Protein AF-A0AAV7SPH3-F1 (afdb_monomer_lite)

Sequence (149 aa):
NCMEFQRNFSSFNTTVKTTSPVIEFWERHVLHISDGIDNIGNIQWRMALCLLLVWMICYFCIWKGVKSTGKVVYFTATFPYLMLLILLIRGVTLPGALQGIQFYLYPDLSRLKDHQVWMDAGTQILFSYALCNGCNTALGSYNKYNNNC

InterPro domains:
  IPR000175 Sodium:neurotransmitter symporter [PF00209] (8-149)
  IPR000175 Sodium:neurotransmitter symporter [PS50267] (9-149)
  IPR000175 Sodium:neurotransmitter symporter [PTHR11616] (1-149)
  IPR037272 Sodium:neurotransmitter symporter superfamily [SSF161070] (17-149)

Radius of gyration: 23.71 Å; chains: 1; bounding box: 45×41×71 Å

Secondary structure (DSSP, 8-state):
-PPP----------------HHHHIIIIIII---S-TT---S--HHHHHHHHHHHHHHHHHHTT-HHHHHHHHHHHHHHHHHHHHHHHHHHHHSTTHHHHHHHHH---GGGGG-HHHHHHHHHHHHHHHTTTSSHHHHHHHTS-TT---

Foldseek 3Di:
DDDDPDDDDDDDPDPPPDDDPVCCCVCCPVPNDDPDPVPPDDDDVVVVVVVVVVVVVVCVCDVVHPVSVVVVCVCVVVVVVVVVVVCVVVLVPDPPSVVVVCVVPVDDPVCVPPVVVVVVVVVCVCVVVVVPVCPVVVVCVPDDPPDDD

Organism: Pleurodeles waltl (NCBI:txid8319)

Structure (mmCIF, N/CA/C/O backbone):
data_AF-A0AAV7SPH3-F1
#
_entry.id   AF-A0AAV7SPH3-F1
#
loop_
_atom_site.group_PDB
_atom_site.id
_atom_site.type_symbol
_atom_site.label_atom_id
_atom_site.label_alt_id
_atom_site.label_comp_id
_atom_site.label_asym_id
_atom_site.label_entity_id
_atom_site.label_seq_id
_atom_site.pdbx_PDB_ins_code
_atom_site.Cartn_x
_atom_site.Cartn_y
_atom_site.Cartn_z
_atom_site.occupancy
_atom_site.B_iso_or_equiv
_atom_site.auth_seq_id
_atom_site.auth_comp_id
_atom_site.auth_asym_id
_atom_site.auth_atom_id
_atom_site.pdbx_PDB_model_num
ATOM 1 N N . ASN A 1 1 ? -6.006 -20.107 -28.735 1.00 41.41 1 ASN A N 1
ATOM 2 C CA . ASN A 1 1 ? -4.667 -20.298 -29.331 1.00 41.41 1 ASN A CA 1
ATOM 3 C C 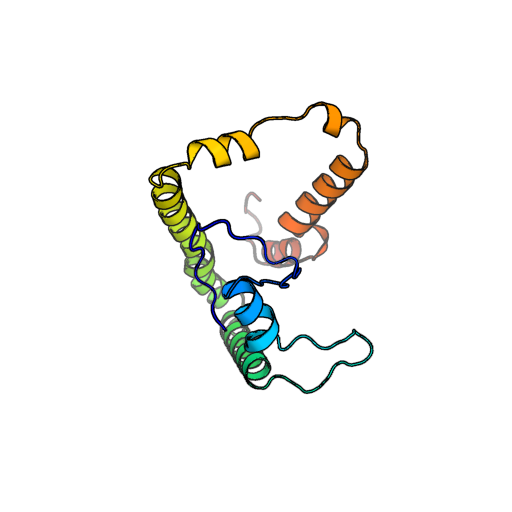. ASN A 1 1 ? -3.604 -19.953 -28.305 1.00 41.41 1 ASN A C 1
ATOM 5 O O . ASN A 1 1 ? -3.179 -18.809 -28.246 1.00 41.41 1 ASN A O 1
ATOM 9 N N . CYS A 1 2 ? -3.214 -20.922 -27.475 1.00 47.84 2 CYS A N 1
ATOM 10 C CA . CYS A 1 2 ? -2.029 -20.794 -26.628 1.00 47.84 2 CYS A CA 1
ATOM 11 C C . CYS A 1 2 ? -0.814 -21.177 -27.477 1.00 47.84 2 CYS A C 1
ATOM 13 O O . CYS A 1 2 ? -0.792 -22.273 -28.029 1.00 47.84 2 CYS A O 1
ATOM 15 N N . MET A 1 3 ? 0.156 -20.277 -27.616 1.00 57.44 3 MET A N 1
ATOM 16 C CA . MET A 1 3 ? 1.435 -20.580 -28.260 1.00 57.44 3 MET A CA 1
ATOM 17 C C . MET A 1 3 ? 2.448 -20.836 -27.144 1.00 57.44 3 MET A C 1
ATOM 19 O O . MET A 1 3 ? 2.713 -19.939 -26.344 1.00 57.44 3 MET A O 1
ATOM 23 N N . GLU A 1 4 ? 2.988 -22.051 -27.058 1.00 52.53 4 GLU A N 1
ATOM 24 C CA . GLU A 1 4 ? 4.176 -22.291 -26.237 1.00 52.53 4 GLU A CA 1
ATOM 25 C C . GLU A 1 4 ? 5.373 -21.559 -26.847 1.00 52.53 4 GLU A C 1
ATOM 27 O O . GLU A 1 4 ? 5.481 -21.418 -28.068 1.00 52.53 4 GLU A O 1
ATOM 32 N N . PHE A 1 5 ? 6.287 -21.095 -25.992 1.00 51.16 5 PHE A N 1
ATOM 33 C CA . PHE A 1 5 ? 7.546 -20.462 -26.384 1.00 51.16 5 PHE A CA 1
ATOM 34 C C . PHE A 1 5 ? 8.506 -21.520 -26.963 1.00 51.16 5 PHE A C 1
ATOM 36 O O . PHE A 1 5 ? 9.574 -21.789 -26.417 1.00 51.16 5 PHE A O 1
ATOM 43 N N . GLN A 1 6 ? 8.114 -22.184 -28.052 1.00 46.88 6 GLN A N 1
ATOM 44 C CA . GLN A 1 6 ? 8.952 -23.161 -28.725 1.00 46.88 6 GLN A CA 1
ATOM 45 C C . GLN A 1 6 ? 9.875 -22.432 -29.696 1.00 46.88 6 GLN A C 1
ATOM 47 O O . GLN A 1 6 ? 9.493 -21.953 -30.762 1.00 46.88 6 GLN A O 1
ATOM 52 N N . ARG A 1 7 ? 11.130 -22.344 -29.267 1.00 48.75 7 ARG A N 1
ATOM 53 C CA . ARG A 1 7 ? 12.284 -21.835 -29.998 1.00 48.75 7 ARG A CA 1
ATOM 54 C C . ARG A 1 7 ? 12.534 -22.698 -31.240 1.00 48.75 7 ARG A C 1
ATOM 56 O O . ARG A 1 7 ? 13.330 -23.619 -31.170 1.00 48.75 7 ARG A O 1
ATOM 63 N N . ASN A 1 8 ? 11.878 -22.401 -32.360 1.00 40.91 8 ASN A N 1
ATOM 64 C CA . ASN A 1 8 ? 12.329 -22.814 -33.690 1.00 40.91 8 ASN A CA 1
ATOM 65 C C . ASN A 1 8 ? 12.072 -21.697 -34.704 1.00 40.91 8 ASN A C 1
ATOM 67 O O . ASN A 1 8 ? 10.943 -21.375 -35.064 1.00 40.91 8 ASN A O 1
ATOM 71 N N . PHE A 1 9 ? 13.175 -21.081 -35.121 1.00 57.44 9 PHE A N 1
ATOM 72 C CA . PHE A 1 9 ? 13.241 -19.973 -36.060 1.00 57.44 9 PHE A CA 1
ATOM 73 C C . PHE A 1 9 ? 12.874 -20.482 -37.458 1.00 57.44 9 PHE A C 1
ATOM 75 O O . PHE A 1 9 ? 13.679 -21.121 -38.129 1.00 57.44 9 PHE A O 1
ATOM 82 N N . SER A 1 10 ? 11.650 -20.214 -37.900 1.00 47.16 10 SER A N 1
ATOM 83 C CA . SER A 1 10 ? 11.310 -20.236 -39.320 1.00 47.16 10 SER A CA 1
ATOM 84 C C . SER A 1 10 ? 10.424 -19.036 -39.625 1.00 47.16 10 SER A C 1
ATOM 86 O O . SER A 1 10 ? 9.455 -18.738 -38.933 1.00 47.16 10 SER A O 1
ATOM 88 N N . SER A 1 11 ? 10.879 -18.282 -40.613 1.00 49.59 11 SER A N 1
ATOM 89 C CA . SER A 1 11 ? 10.388 -16.997 -41.087 1.00 49.59 11 SER A CA 1
ATOM 90 C C . SER A 1 11 ? 8.887 -17.005 -41.374 1.00 49.59 11 SER A C 1
ATOM 92 O O . SER A 1 11 ? 8.461 -17.414 -42.453 1.00 49.59 11 SER A O 1
ATOM 94 N N . PHE A 1 12 ? 8.093 -16.491 -40.437 1.00 48.69 12 PHE A N 1
ATOM 95 C CA . PHE A 1 12 ? 6.713 -16.097 -40.691 1.00 48.69 12 PHE A CA 1
ATOM 96 C C . PHE A 1 12 ? 6.559 -14.623 -40.316 1.00 48.69 12 PHE A C 1
ATOM 98 O O . PHE A 1 12 ? 6.611 -14.247 -39.146 1.00 48.69 12 PHE A O 1
ATOM 105 N N . ASN A 1 13 ? 6.434 -13.774 -41.337 1.00 50.50 13 ASN A N 1
ATOM 106 C CA . ASN A 1 13 ? 6.293 -12.326 -41.210 1.00 50.50 13 ASN A CA 1
ATOM 107 C C . ASN A 1 13 ? 4.836 -11.997 -40.836 1.00 50.50 13 ASN A C 1
ATOM 109 O O . ASN A 1 13 ? 4.061 -11.461 -41.621 1.00 50.50 13 ASN A O 1
ATOM 113 N N . THR A 1 14 ? 4.419 -12.425 -39.647 1.00 51.72 14 THR A N 1
ATOM 114 C CA . THR A 1 14 ? 3.143 -12.054 -39.036 1.00 51.72 14 THR A CA 1
ATOM 115 C C . THR A 1 14 ? 3.457 -11.516 -37.656 1.00 51.72 14 THR A C 1
ATOM 117 O O . THR A 1 14 ? 3.949 -12.240 -36.793 1.00 51.72 14 THR A O 1
ATOM 120 N N . THR A 1 15 ? 3.180 -10.234 -37.441 1.00 53.44 15 THR A N 1
ATOM 121 C CA . THR A 1 15 ? 3.190 -9.606 -36.120 1.00 53.44 15 THR A CA 1
ATOM 122 C C . THR A 1 15 ? 2.016 -10.151 -35.310 1.00 53.44 15 THR A C 1
ATOM 124 O O . THR A 1 15 ? 0.973 -9.518 -35.154 1.00 53.44 15 THR A O 1
ATOM 127 N N . VAL A 1 16 ? 2.156 -11.383 -34.824 1.00 63.56 16 VAL A N 1
ATOM 128 C CA . VAL A 1 16 ? 1.189 -11.988 -33.911 1.00 63.56 16 VAL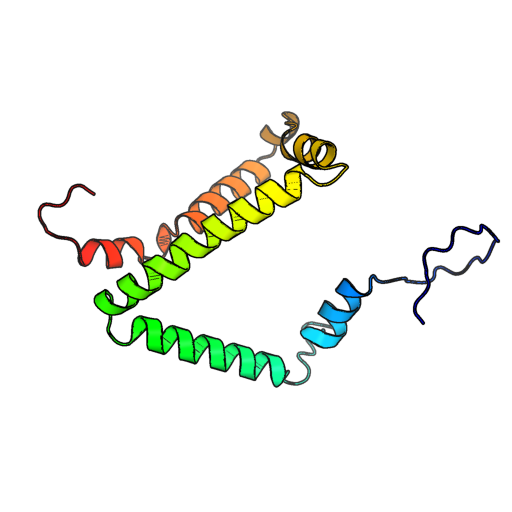 A CA 1
ATOM 129 C C . VAL A 1 16 ? 1.248 -11.190 -32.611 1.00 63.56 16 VAL A C 1
ATOM 131 O O . VAL A 1 16 ? 2.254 -11.214 -31.906 1.00 63.56 16 VAL A O 1
ATOM 134 N N . LYS A 1 17 ? 0.177 -10.454 -32.295 1.00 67.12 17 LYS A N 1
ATOM 135 C CA . LYS A 1 17 ? 0.015 -9.817 -30.983 1.00 67.12 17 LYS A CA 1
ATOM 136 C C . LYS A 1 17 ? -0.184 -10.916 -29.940 1.00 67.12 17 LYS A C 1
ATOM 138 O O . LYS A 1 17 ? -1.294 -11.403 -29.752 1.00 67.12 17 LYS A O 1
ATOM 143 N N . THR A 1 18 ? 0.900 -11.337 -29.302 1.00 77.19 18 THR A N 1
ATOM 144 C CA . THR A 1 18 ? 0.880 -12.316 -28.211 1.00 77.19 18 THR A CA 1
ATOM 145 C C . THR A 1 18 ? 0.741 -11.599 -26.872 1.00 77.19 18 THR A C 1
ATOM 147 O O . THR A 1 18 ? 1.580 -10.764 -26.536 1.00 77.19 18 THR A O 1
ATOM 150 N N . THR A 1 19 ? -0.283 -11.939 -26.093 1.00 81.44 19 THR A N 1
ATOM 151 C CA . THR A 1 19 ? -0.469 -11.473 -24.710 1.00 81.44 19 THR A CA 1
ATOM 152 C C . THR A 1 19 ? -0.173 -12.603 -23.733 1.00 81.44 19 THR A C 1
ATOM 154 O O . THR A 1 19 ? -0.409 -13.772 -24.038 1.00 81.44 19 THR A O 1
ATOM 157 N N . SER A 1 20 ? 0.364 -12.279 -22.553 1.00 89.44 20 SER A N 1
ATOM 158 C CA . SER A 1 20 ? 0.570 -13.299 -21.525 1.00 89.44 20 SER A CA 1
ATOM 159 C C . SER A 1 20 ? -0.786 -13.748 -20.959 1.00 89.44 20 SER A C 1
ATOM 161 O O . SER A 1 20 ? -1.703 -12.928 -20.852 1.00 89.44 20 SER A O 1
ATOM 163 N N . PRO A 1 21 ? -0.932 -15.024 -20.559 1.00 89.75 21 PRO A N 1
ATOM 164 C CA . PRO A 1 21 ? -2.202 -15.534 -20.045 1.00 89.75 21 PRO A CA 1
ATOM 165 C C . PRO A 1 21 ? -2.650 -14.812 -18.767 1.00 89.75 21 PRO A C 1
ATOM 167 O O . PRO A 1 21 ? -3.843 -14.708 -18.511 1.00 89.75 21 PRO A O 1
ATOM 170 N N . VAL A 1 22 ? -1.711 -14.268 -17.981 1.00 90.50 22 VAL A N 1
ATOM 171 C CA . VAL A 1 22 ? -2.020 -13.471 -16.782 1.00 90.50 22 VAL A CA 1
ATOM 172 C C . VAL A 1 22 ? -2.634 -12.124 -17.159 1.00 90.50 22 VAL A C 1
ATOM 174 O O . VAL A 1 22 ? -3.617 -11.718 -16.546 1.00 90.50 22 VAL A O 1
ATOM 177 N N . ILE A 1 23 ? -2.083 -11.454 -18.177 1.00 89.12 23 ILE A N 1
ATOM 178 C CA . ILE A 1 23 ? -2.620 -10.182 -18.674 1.00 89.12 23 ILE A CA 1
ATOM 179 C C . ILE A 1 23 ? -3.997 -10.417 -19.294 1.00 89.12 23 ILE A C 1
ATOM 181 O O . ILE A 1 23 ? -4.941 -9.708 -18.968 1.00 89.12 23 ILE A O 1
ATOM 185 N N . GLU A 1 24 ? -4.149 -11.467 -20.105 1.00 89.38 24 GLU A N 1
ATOM 186 C CA . GLU A 1 24 ? -5.439 -11.809 -20.707 1.00 89.38 24 GLU A CA 1
ATOM 187 C C . GLU A 1 24 ? -6.494 -12.141 -19.645 1.00 89.38 24 GLU A C 1
ATOM 189 O O . GLU A 1 24 ? -7.615 -11.639 -19.706 1.00 89.38 24 GLU A O 1
ATOM 194 N N . PHE A 1 25 ? -6.135 -12.935 -18.636 1.00 91.00 25 PHE A N 1
ATOM 195 C CA . PHE A 1 25 ? -7.024 -13.239 -17.520 1.00 91.00 25 PHE A CA 1
ATOM 196 C C . PHE A 1 25 ? -7.430 -11.971 -16.760 1.00 91.00 25 PHE A C 1
ATOM 198 O O . PHE A 1 25 ? -8.612 -11.758 -16.492 1.00 91.00 25 PHE A O 1
ATOM 205 N N . TRP A 1 26 ? -6.478 -11.099 -16.437 1.00 92.00 26 TRP A N 1
ATOM 206 C CA . TRP A 1 26 ? -6.764 -9.867 -15.709 1.00 92.00 26 TRP A CA 1
ATOM 207 C C . TRP A 1 26 ? -7.650 -8.906 -16.514 1.00 92.00 26 TRP A C 1
ATOM 209 O O . TRP A 1 26 ? -8.692 -8.464 -16.033 1.00 92.00 26 TRP A O 1
ATOM 219 N N . GLU A 1 27 ? -7.288 -8.617 -17.760 1.00 90.75 27 GLU A N 1
ATOM 220 C CA . GLU A 1 27 ? -7.984 -7.625 -18.584 1.00 90.75 27 GLU A CA 1
ATOM 221 C C . GLU A 1 27 ? -9.332 -8.131 -19.094 1.00 90.75 27 GLU A C 1
ATOM 223 O O . GLU A 1 27 ? -10.331 -7.409 -19.049 1.00 90.75 27 GLU A O 1
ATOM 228 N N . ARG A 1 28 ? -9.382 -9.382 -19.563 1.00 87.38 28 ARG A N 1
ATOM 229 C CA . ARG A 1 28 ? -10.565 -9.926 -20.237 1.00 87.38 28 ARG A CA 1
ATOM 230 C C . ARG A 1 28 ? -11.460 -10.757 -19.347 1.00 87.38 28 ARG A C 1
ATOM 232 O O . ARG A 1 28 ? -12.617 -10.900 -19.695 1.00 87.38 28 ARG A O 1
ATOM 239 N N . HIS A 1 29 ? -10.974 -11.334 -18.253 1.00 86.94 29 HIS A N 1
ATOM 240 C CA . HIS A 1 29 ? -11.808 -12.196 -17.408 1.00 86.94 29 HIS A CA 1
ATOM 241 C C . HIS A 1 29 ? -12.172 -11.542 -16.075 1.00 86.94 29 HIS A C 1
ATOM 243 O O . HIS A 1 29 ? -13.314 -11.633 -15.630 1.00 86.94 29 HIS A O 1
ATOM 249 N N . VAL A 1 30 ? -11.207 -10.883 -15.433 1.00 90.62 30 VAL A N 1
ATOM 250 C CA . VAL A 1 30 ? -11.402 -10.212 -14.142 1.00 90.62 30 VAL A CA 1
ATOM 251 C C . VAL A 1 30 ? -12.054 -8.848 -14.362 1.00 90.62 30 VAL A C 1
ATOM 253 O O . VAL A 1 30 ? -13.143 -8.598 -13.845 1.00 90.62 30 VAL A O 1
ATOM 256 N N . LEU A 1 31 ? -11.416 -7.976 -15.144 1.00 88.88 31 LEU A N 1
ATOM 257 C CA . LEU A 1 31 ? -11.877 -6.602 -15.336 1.00 88.88 31 LEU A CA 1
ATOM 258 C C . LEU A 1 31 ? -12.980 -6.467 -16.390 1.00 88.88 31 LEU A C 1
ATOM 260 O O . LEU A 1 31 ? -13.866 -5.638 -16.203 1.00 88.88 31 LEU A O 1
ATOM 264 N N . HIS A 1 32 ? -12.936 -7.266 -17.466 1.00 88.06 32 HIS A N 1
ATOM 265 C CA . HIS A 1 32 ? -13.729 -7.034 -18.683 1.00 88.06 32 HIS A CA 1
ATOM 266 C C . HIS A 1 32 ? -13.579 -5.581 -19.163 1.00 88.06 32 HIS A C 1
ATOM 268 O O . HIS A 1 32 ? -14.538 -4.807 -19.186 1.00 88.06 32 HIS A O 1
ATOM 274 N N . ILE A 1 33 ? -12.345 -5.200 -19.498 1.00 87.31 33 ILE A N 1
ATOM 275 C CA . ILE A 1 33 ? -12.043 -3.839 -19.943 1.00 87.31 33 ILE A CA 1
ATOM 276 C C . ILE A 1 33 ? -12.817 -3.504 -21.228 1.00 87.31 33 ILE A C 1
ATOM 278 O O . ILE A 1 33 ? -12.878 -4.316 -22.154 1.00 87.31 33 ILE A O 1
ATOM 282 N N . SER A 1 34 ? -13.448 -2.330 -21.259 1.00 88.50 34 SER A N 1
ATOM 283 C CA . SER A 1 34 ? -14.178 -1.840 -22.427 1.00 88.50 34 SER A CA 1
ATOM 284 C C . SER A 1 34 ? -13.247 -1.142 -23.420 1.00 88.50 34 SER A C 1
ATOM 286 O O . SER A 1 34 ? -12.107 -0.807 -23.099 1.00 88.50 34 SER A O 1
ATOM 288 N N . ASP A 1 35 ? -13.747 -0.893 -24.633 1.00 85.94 35 ASP A N 1
ATOM 289 C CA . ASP A 1 35 ? -12.973 -0.260 -25.710 1.00 85.94 35 ASP A CA 1
ATOM 290 C C . ASP A 1 35 ? -12.598 1.211 -25.423 1.00 85.94 35 ASP A C 1
ATOM 292 O O . ASP A 1 35 ? -11.733 1.770 -26.097 1.00 85.94 35 ASP A O 1
ATOM 296 N N . GLY A 1 36 ? -13.222 1.854 -24.427 1.00 88.00 36 GLY A N 1
ATOM 297 C CA . GLY A 1 36 ? -12.920 3.231 -24.031 1.00 88.00 36 GLY A CA 1
ATOM 298 C C . GLY A 1 36 ? -13.733 3.719 -22.829 1.00 88.00 36 GLY A C 1
ATOM 299 O O . GLY A 1 36 ? -14.745 3.120 -22.466 1.00 88.00 36 GLY A O 1
ATOM 300 N N . ILE A 1 37 ? -13.303 4.834 -22.225 1.00 86.44 37 ILE A N 1
ATOM 301 C CA . ILE A 1 37 ? -13.942 5.413 -21.026 1.00 86.44 37 ILE A CA 1
ATOM 302 C C . ILE A 1 37 ? -15.378 5.890 -21.283 1.00 86.44 37 ILE A C 1
ATOM 304 O O . ILE A 1 37 ? -16.212 5.839 -20.383 1.00 86.44 37 ILE A O 1
ATOM 308 N N . ASP A 1 38 ? -15.676 6.288 -22.523 1.00 90.31 38 ASP A N 1
ATOM 309 C CA . ASP A 1 38 ? -17.013 6.717 -22.948 1.00 90.31 38 ASP A CA 1
ATOM 310 C C . ASP A 1 38 ? -18.018 5.553 -22.958 1.00 90.31 38 ASP A C 1
ATOM 312 O O . ASP A 1 38 ? -19.225 5.755 -22.844 1.00 90.31 38 ASP A O 1
ATOM 316 N N . ASN A 1 39 ? -17.518 4.316 -23.041 1.00 86.12 39 ASN A N 1
ATOM 317 C CA . ASN A 1 39 ? -18.310 3.095 -23.055 1.00 86.12 39 ASN A CA 1
ATOM 318 C C . ASN A 1 39 ? -18.053 2.300 -21.772 1.00 86.12 39 ASN A C 1
ATOM 320 O O . ASN A 1 39 ? -17.285 1.344 -21.757 1.00 86.12 39 ASN A O 1
ATOM 324 N N . ILE A 1 40 ? -18.728 2.677 -20.686 1.00 81.88 40 ILE A N 1
ATOM 325 C CA . ILE A 1 40 ? -18.588 2.043 -19.358 1.00 81.88 40 ILE A CA 1
ATOM 326 C C . ILE A 1 40 ? -19.036 0.565 -19.364 1.00 81.88 40 ILE A C 1
ATOM 328 O O . ILE A 1 40 ? -18.620 -0.224 -18.517 1.00 81.88 40 ILE A O 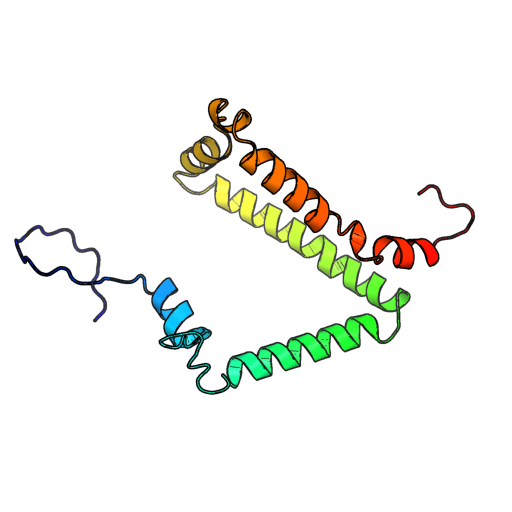1
ATOM 332 N N . GLY A 1 41 ? -19.838 0.159 -20.354 1.00 85.06 41 GLY A N 1
ATOM 333 C CA . GLY A 1 41 ? -20.297 -1.220 -20.505 1.00 85.06 41 GLY A CA 1
ATOM 334 C C . GLY A 1 41 ? -21.262 -1.652 -19.395 1.00 85.06 41 GLY A C 1
ATOM 335 O O . GLY A 1 41 ? -21.968 -0.835 -18.806 1.00 85.06 41 GLY A O 1
ATOM 336 N N . ASN A 1 42 ? -21.311 -2.961 -19.128 1.00 86.31 42 ASN A N 1
ATOM 337 C CA . ASN A 1 42 ? -22.206 -3.556 -18.131 1.00 86.31 42 ASN A CA 1
ATOM 338 C C . ASN A 1 42 ? -21.508 -3.774 -16.781 1.00 86.31 42 ASN A C 1
ATOM 340 O O . ASN A 1 42 ? -20.317 -4.079 -16.719 1.00 86.31 42 ASN A O 1
ATOM 344 N N . ILE A 1 43 ? -22.282 -3.707 -15.692 1.00 87.69 43 ILE A N 1
ATOM 345 C CA . ILE A 1 43 ? -21.784 -3.974 -14.336 1.00 87.69 43 ILE A CA 1
ATOM 346 C C . ILE A 1 43 ? -21.318 -5.430 -14.219 1.00 87.69 43 ILE A C 1
ATOM 348 O O . ILE A 1 43 ? -22.084 -6.375 -14.417 1.00 87.69 43 ILE A O 1
ATOM 352 N N . GLN A 1 44 ? -20.057 -5.608 -13.823 1.00 90.69 44 GLN A N 1
ATOM 353 C CA . GLN A 1 44 ? -19.469 -6.916 -13.557 1.00 90.69 44 GLN A CA 1
ATOM 354 C C . GLN A 1 44 ? -19.952 -7.461 -12.209 1.00 90.69 44 GLN A C 1
ATOM 356 O O . GLN A 1 44 ? -19.384 -7.161 -11.159 1.00 90.69 44 GLN A O 1
ATOM 361 N N . TRP A 1 45 ? -20.988 -8.302 -12.229 1.00 92.00 45 TRP A N 1
ATOM 362 C CA . TRP A 1 45 ? -21.635 -8.834 -11.020 1.00 92.00 45 TRP A CA 1
ATOM 363 C C . TRP A 1 45 ? -20.678 -9.518 -10.037 1.00 92.00 45 TRP A C 1
ATOM 365 O O . TRP A 1 45 ? -20.844 -9.389 -8.828 1.00 92.00 45 TRP A O 1
ATOM 375 N N . ARG A 1 46 ? -19.639 -10.200 -10.532 1.00 92.69 46 ARG A N 1
ATOM 376 C CA . ARG A 1 46 ? -18.620 -10.842 -9.682 1.00 92.69 46 ARG A CA 1
ATOM 377 C C . ARG A 1 46 ? -17.807 -9.815 -8.886 1.00 92.69 46 ARG A C 1
ATOM 379 O O . ARG A 1 46 ? -17.581 -10.013 -7.696 1.00 92.69 46 ARG A O 1
ATOM 386 N N . MET A 1 47 ? -17.427 -8.705 -9.521 1.00 93.12 47 MET A N 1
ATOM 387 C CA . MET A 1 47 ? -16.707 -7.609 -8.865 1.00 93.12 47 MET A CA 1
ATOM 388 C C . MET A 1 47 ? -17.615 -6.810 -7.942 1.00 93.12 47 MET A C 1
ATOM 390 O O . MET A 1 47 ? -17.205 -6.469 -6.838 1.00 93.12 47 MET A O 1
ATOM 394 N N . ALA A 1 48 ? -18.867 -6.584 -8.344 1.00 94.50 48 ALA A N 1
ATOM 395 C CA . ALA A 1 48 ? -19.861 -5.930 -7.500 1.00 94.50 48 ALA A CA 1
ATOM 396 C C . ALA A 1 48 ? -20.129 -6.726 -6.211 1.00 94.50 48 ALA A C 1
ATOM 398 O O . ALA A 1 48 ? -20.154 -6.147 -5.128 1.00 94.50 48 ALA A O 1
ATOM 399 N N . LEU A 1 49 ? -20.258 -8.056 -6.299 1.00 96.00 49 LEU A N 1
ATOM 400 C CA . LEU A 1 49 ? -20.403 -8.923 -5.125 1.00 96.00 49 LEU A CA 1
ATOM 401 C C . LEU A 1 49 ? -19.143 -8.937 -4.253 1.00 96.00 49 LEU A C 1
ATOM 403 O O . LEU A 1 49 ? -19.257 -8.891 -3.030 1.00 96.00 49 LEU A O 1
ATOM 407 N N . CYS A 1 50 ? -17.954 -8.962 -4.861 1.00 96.12 50 CYS A N 1
ATOM 408 C CA . CYS A 1 50 ? -16.689 -8.844 -4.134 1.00 96.12 50 CYS A CA 1
ATOM 409 C C . CYS A 1 50 ? -16.617 -7.518 -3.359 1.00 96.12 50 CYS A C 1
ATOM 411 O O . CYS A 1 50 ? -16.331 -7.507 -2.163 1.00 96.12 50 CYS A O 1
ATOM 413 N N . LEU A 1 51 ? -16.969 -6.407 -4.011 1.00 96.12 51 LEU A N 1
ATOM 414 C CA . LEU A 1 51 ? -17.018 -5.084 -3.398 1.00 96.12 51 LEU A CA 1
ATOM 415 C C . LEU A 1 51 ? -18.031 -5.029 -2.249 1.00 96.12 51 LEU A C 1
ATOM 417 O O . LEU A 1 51 ? -17.706 -4.534 -1.171 1.00 96.12 51 LEU A O 1
ATOM 421 N N . LEU A 1 52 ? -19.236 -5.569 -2.450 1.00 97.62 52 LEU A N 1
ATOM 422 C CA . LEU A 1 52 ? -20.264 -5.643 -1.412 1.00 97.62 52 LEU A CA 1
ATOM 423 C C . LEU A 1 52 ? -19.767 -6.437 -0.200 1.00 97.62 52 LEU A C 1
ATOM 425 O O . LEU A 1 52 ? -19.932 -5.995 0.935 1.00 97.62 52 LEU A O 1
ATOM 429 N N . LEU A 1 53 ? -19.108 -7.573 -0.428 1.00 97.75 53 LEU A N 1
ATOM 430 C CA . LEU A 1 53 ? -18.527 -8.385 0.637 1.00 97.75 53 LEU A CA 1
ATOM 431 C C . LEU A 1 53 ? -17.453 -7.610 1.415 1.00 97.75 53 LEU A C 1
ATOM 433 O O . LEU A 1 53 ? -17.472 -7.628 2.646 1.00 97.75 53 LEU A O 1
ATOM 437 N N . VAL A 1 54 ? -16.563 -6.886 0.730 1.00 97.12 54 VAL A N 1
ATOM 438 C CA . VAL A 1 54 ? -15.547 -6.036 1.378 1.00 97.12 54 VAL A CA 1
ATOM 439 C C . VAL A 1 54 ? -16.202 -4.958 2.243 1.00 97.12 54 VAL A C 1
ATOM 441 O O . VAL A 1 54 ? -15.815 -4.789 3.398 1.00 97.12 54 VAL A O 1
ATOM 444 N N . TRP A 1 55 ? -17.232 -4.274 1.739 1.00 96.88 55 TRP A N 1
ATOM 445 C CA . TRP A 1 55 ? -17.980 -3.275 2.510 1.00 96.88 55 TRP A CA 1
ATOM 446 C C . TRP A 1 55 ? -18.631 -3.862 3.763 1.00 96.88 55 TRP A C 1
ATOM 448 O O . TRP A 1 55 ? -18.530 -3.268 4.838 1.00 96.88 55 TRP A O 1
ATOM 458 N N . MET A 1 56 ? -19.245 -5.042 3.650 1.00 96.75 56 MET A N 1
ATOM 459 C CA . MET A 1 56 ? -19.831 -5.744 4.795 1.00 96.75 56 MET A CA 1
ATOM 460 C C . MET A 1 56 ? -18.771 -6.082 5.850 1.00 96.75 56 MET A C 1
ATOM 462 O O . MET A 1 56 ? -18.993 -5.846 7.037 1.00 96.75 56 MET A O 1
ATOM 466 N N . ILE A 1 57 ? -17.598 -6.578 5.440 1.00 94.62 57 ILE A N 1
ATOM 467 C CA . ILE A 1 57 ? -16.487 -6.863 6.361 1.00 94.62 57 ILE A CA 1
ATOM 468 C C . ILE A 1 57 ? -16.012 -5.579 7.049 1.00 94.62 57 ILE A C 1
ATOM 470 O O . ILE A 1 57 ? -15.943 -5.541 8.278 1.00 94.62 57 ILE A O 1
ATOM 474 N N . CYS A 1 58 ? -15.741 -4.515 6.288 1.00 93.75 58 CYS A N 1
ATOM 475 C CA . CYS A 1 58 ? -15.314 -3.223 6.830 1.00 93.75 58 CYS A CA 1
ATOM 476 C C . CYS A 1 58 ? -16.318 -2.670 7.848 1.00 93.75 58 CYS A C 1
ATOM 478 O O . CYS A 1 58 ? -15.918 -2.203 8.917 1.00 93.75 58 CYS A O 1
ATOM 480 N N . TYR A 1 59 ? -17.618 -2.782 7.559 1.00 93.50 59 TYR A N 1
ATOM 481 C CA . TYR A 1 59 ? -18.672 -2.412 8.496 1.00 93.50 59 TYR A CA 1
ATOM 482 C C . TYR A 1 59 ? -18.542 -3.185 9.812 1.00 93.50 59 TYR A C 1
ATOM 484 O O . TYR A 1 59 ? -18.438 -2.565 10.869 1.00 93.50 59 TYR A O 1
ATOM 492 N N . PHE A 1 60 ? -18.457 -4.519 9.780 1.00 91.06 60 PHE A N 1
ATOM 493 C CA . PHE A 1 60 ? -18.316 -5.324 11.001 1.00 91.06 60 PHE A CA 1
ATOM 494 C C . PHE A 1 60 ? -17.020 -5.036 11.777 1.00 91.06 60 PHE A C 1
ATOM 496 O O . PHE A 1 60 ? -17.031 -5.067 13.011 1.00 91.06 60 PHE A O 1
ATOM 503 N N . CYS A 1 61 ? -15.921 -4.705 11.094 1.00 91.12 61 CYS A N 1
ATOM 504 C CA . CYS A 1 61 ? -14.661 -4.314 11.734 1.00 91.12 61 CYS A CA 1
ATOM 505 C C . CYS A 1 61 ? -14.768 -2.998 12.525 1.00 91.12 61 CYS A C 1
ATOM 507 O O . CYS A 1 61 ? -14.066 -2.823 13.527 1.00 91.12 61 CYS A O 1
ATOM 509 N N . ILE A 1 62 ? -15.633 -2.077 12.090 1.00 90.50 62 ILE A N 1
ATOM 510 C CA . ILE A 1 62 ? -15.754 -0.722 12.651 1.00 90.50 62 ILE A CA 1
ATOM 511 C C . ILE A 1 62 ? -16.996 -0.566 13.540 1.00 90.50 62 ILE A C 1
ATOM 513 O O . ILE A 1 62 ? -16.995 0.275 14.433 1.00 90.50 62 ILE A O 1
ATOM 517 N N . TRP A 1 63 ? -18.037 -1.386 13.373 1.00 89.62 63 TRP A N 1
ATOM 518 C CA . TRP A 1 63 ? -19.358 -1.174 13.985 1.00 89.62 63 TRP A CA 1
ATOM 519 C C . TRP A 1 63 ? -19.326 -1.009 15.516 1.00 89.62 63 TRP A C 1
ATOM 521 O O . TRP A 1 63 ? -20.045 -0.183 16.071 1.00 89.62 63 TRP A O 1
ATOM 531 N N . LYS A 1 64 ? -18.441 -1.722 16.221 1.00 86.62 64 LYS A N 1
ATOM 532 C CA . LYS A 1 64 ? -18.269 -1.596 17.686 1.00 86.62 64 LYS A CA 1
ATOM 533 C C . LYS A 1 64 ? -17.225 -0.544 18.111 1.00 86.62 64 LYS A C 1
ATOM 535 O O . LYS A 1 64 ? -16.777 -0.541 19.260 1.00 86.62 64 LYS A O 1
ATOM 540 N N . GLY A 1 65 ? -16.831 0.337 17.195 1.00 86.12 65 GLY A N 1
ATOM 541 C CA . GLY A 1 65 ? -15.871 1.419 17.391 1.00 86.12 65 GLY A CA 1
ATOM 542 C C . GLY A 1 65 ? -14.426 0.953 17.593 1.00 86.12 65 GLY A C 1
ATOM 543 O O . GLY A 1 65 ? -14.078 -0.218 17.412 1.00 86.12 65 GLY A O 1
ATOM 544 N N . VAL A 1 66 ? -13.585 1.886 18.052 1.00 83.44 66 VAL A N 1
ATOM 545 C CA . VAL A 1 66 ? -12.120 1.730 18.151 1.00 83.44 66 VAL A CA 1
ATOM 546 C C . VAL A 1 66 ? -11.657 0.549 19.011 1.00 83.44 66 VAL A C 1
ATOM 548 O O . VAL A 1 66 ? -10.607 -0.028 18.745 1.00 83.44 66 VAL A O 1
ATOM 551 N N . LYS A 1 67 ? -12.452 0.116 20.001 1.00 82.94 67 LYS A N 1
ATOM 552 C CA . LYS A 1 67 ? -12.132 -1.060 20.834 1.00 82.94 67 LYS A CA 1
ATOM 553 C C . LYS A 1 67 ? -12.215 -2.375 20.054 1.00 82.94 67 LYS A C 1
ATOM 555 O O . LYS A 1 67 ? -11.459 -3.302 20.338 1.00 82.94 67 LYS A O 1
ATOM 560 N N . SER A 1 68 ? -13.148 -2.477 19.106 1.00 85.56 68 SER A N 1
ATOM 561 C CA . SER A 1 68 ? -13.289 -3.651 18.238 1.00 85.56 68 SER A CA 1
ATOM 562 C C . SER A 1 68 ? -12.303 -3.585 17.082 1.00 85.56 68 SER A C 1
ATOM 564 O O . SER A 1 68 ? -11.597 -4.559 16.829 1.00 85.56 68 SER A O 1
ATOM 566 N N . THR A 1 69 ? -12.181 -2.411 16.456 1.00 89.69 69 THR A N 1
ATOM 567 C CA . THR A 1 69 ? -11.204 -2.164 15.392 1.00 89.69 69 THR A CA 1
ATOM 568 C C . THR A 1 69 ? -9.789 -2.476 15.867 1.00 89.69 69 THR A C 1
ATOM 570 O O . THR A 1 69 ? -9.086 -3.212 15.188 1.00 89.69 69 THR A O 1
ATOM 573 N N . GLY A 1 70 ? -9.398 -2.047 17.073 1.00 88.00 70 GLY A N 1
ATOM 574 C CA . GLY A 1 70 ? -8.076 -2.345 17.635 1.00 88.00 70 GLY A CA 1
ATOM 575 C C . GLY A 1 70 ? -7.762 -3.844 17.719 1.00 88.00 70 GLY A C 1
ATOM 576 O O . GLY A 1 70 ? -6.649 -4.251 17.405 1.00 88.00 70 GLY A O 1
ATOM 577 N N . LYS A 1 71 ? -8.750 -4.691 18.052 1.00 88.75 71 LYS A N 1
ATOM 578 C CA . LYS A 1 71 ? -8.572 -6.156 18.079 1.00 88.75 71 LYS A CA 1
ATOM 579 C C . LYS A 1 71 ? -8.306 -6.734 16.693 1.00 88.75 71 LYS A C 1
ATOM 581 O O . LYS A 1 71 ? -7.420 -7.569 16.546 1.00 88.75 71 LYS A O 1
ATOM 586 N N . VAL A 1 72 ? -9.061 -6.285 15.692 1.00 91.94 72 VAL A N 1
ATOM 587 C CA . VAL A 1 72 ? -8.886 -6.716 14.296 1.00 91.94 72 VAL A CA 1
ATOM 588 C C . VAL A 1 72 ? -7.537 -6.240 13.754 1.00 91.94 72 VAL A C 1
ATOM 590 O O . VAL A 1 72 ? -6.830 -7.010 13.106 1.00 91.94 72 VAL A O 1
ATOM 593 N N . VAL A 1 73 ? -7.145 -5.008 14.093 1.00 93.12 73 VAL A N 1
ATOM 594 C CA . VAL A 1 73 ? -5.886 -4.389 13.663 1.00 93.12 73 VAL A CA 1
ATOM 595 C C . VAL A 1 73 ? -4.665 -5.178 14.124 1.00 93.12 73 VAL A C 1
ATOM 597 O O . VAL A 1 73 ? -3.718 -5.285 13.352 1.00 93.12 73 VAL A O 1
ATOM 600 N N . TYR A 1 74 ? -4.680 -5.810 15.305 1.00 92.75 74 TYR A N 1
ATOM 601 C CA . TYR A 1 74 ? -3.567 -6.681 15.712 1.00 92.75 74 TYR A CA 1
ATOM 602 C C . TYR A 1 74 ? -3.278 -7.781 14.692 1.00 92.75 74 TYR A C 1
ATOM 604 O O . TYR A 1 74 ? -2.114 -8.084 14.459 1.00 92.75 74 TYR A O 1
ATOM 612 N N . PHE A 1 75 ? -4.301 -8.354 14.056 1.00 93.69 75 PHE A N 1
ATOM 613 C CA . PHE A 1 75 ? -4.103 -9.336 12.993 1.00 93.69 75 PHE A CA 1
ATOM 614 C C . PHE A 1 75 ? -3.786 -8.660 11.656 1.00 93.69 75 PHE A C 1
ATOM 616 O O . PHE A 1 75 ? -2.777 -8.977 11.030 1.00 93.69 75 PHE A O 1
ATOM 623 N N . THR A 1 76 ? -4.609 -7.701 11.221 1.00 93.50 76 THR A N 1
ATOM 624 C CA . THR A 1 76 ? -4.479 -7.109 9.878 1.00 93.50 76 THR A CA 1
ATOM 625 C C . THR A 1 76 ? -3.214 -6.273 9.705 1.00 93.50 76 THR A C 1
ATOM 627 O O . THR A 1 76 ? -2.753 -6.126 8.580 1.00 93.50 76 THR A O 1
ATOM 630 N N . ALA A 1 77 ? -2.635 -5.742 10.786 1.00 93.69 77 ALA A N 1
ATOM 631 C CA . ALA A 1 77 ? -1.365 -5.026 10.742 1.00 93.69 77 ALA A CA 1
ATOM 632 C C . ALA A 1 77 ? -0.157 -5.965 10.818 1.00 93.69 77 ALA A C 1
ATOM 634 O O . ALA A 1 77 ? 0.850 -5.672 10.192 1.00 93.69 77 ALA A O 1
ATOM 635 N N . THR A 1 78 ? -0.229 -7.084 11.548 1.00 94.94 78 THR A N 1
ATOM 636 C CA . THR A 1 78 ? 0.920 -7.997 11.721 1.00 94.94 78 THR A CA 1
ATOM 637 C C . THR A 1 78 ? 1.055 -9.007 10.585 1.00 94.94 78 THR A C 1
ATOM 639 O O . THR A 1 78 ? 2.169 -9.306 10.155 1.00 94.94 78 THR A O 1
ATOM 642 N N . PHE A 1 79 ? -0.065 -9.505 10.058 1.00 96.31 79 PHE A N 1
ATOM 643 C CA . PHE A 1 79 ? -0.083 -10.516 9.003 1.00 96.31 79 PHE A CA 1
ATOM 644 C C . PHE A 1 79 ? 0.678 -10.096 7.728 1.00 96.31 79 PHE A C 1
ATOM 646 O O . PHE A 1 79 ? 1.477 -10.901 7.241 1.00 96.31 79 PHE A O 1
ATOM 653 N N . PRO A 1 80 ? 0.542 -8.856 7.208 1.00 96.31 80 PRO A N 1
ATOM 654 C CA . PRO A 1 80 ? 1.331 -8.407 6.063 1.00 96.31 80 PRO A CA 1
ATOM 655 C C . PRO A 1 80 ? 2.844 -8.473 6.300 1.00 96.31 80 PRO A C 1
ATOM 657 O O . PRO A 1 80 ? 3.563 -8.900 5.404 1.00 96.31 80 PRO A O 1
ATOM 660 N N . TYR A 1 81 ? 3.343 -8.142 7.498 1.00 96.75 81 TYR A N 1
ATOM 661 C CA . TYR A 1 81 ? 4.779 -8.256 7.802 1.00 96.75 81 TYR A CA 1
ATOM 662 C C . TYR A 1 81 ? 5.258 -9.708 7.785 1.00 96.75 81 TYR A C 1
ATOM 664 O O . TYR A 1 81 ? 6.331 -9.993 7.255 1.00 96.75 81 TYR A O 1
ATOM 672 N N . LEU A 1 82 ? 4.454 -10.637 8.313 1.00 97.50 82 LEU A N 1
ATOM 673 C CA . LEU A 1 82 ? 4.760 -12.066 8.241 1.00 97.50 82 LEU A CA 1
ATOM 674 C C . LEU A 1 82 ? 4.802 -12.552 6.784 1.00 97.50 82 LEU A C 1
ATOM 676 O O . LEU A 1 82 ? 5.731 -13.261 6.399 1.00 97.50 82 LEU A O 1
ATOM 680 N N . MET A 1 83 ? 3.832 -12.148 5.959 1.00 97.75 83 MET A N 1
ATOM 681 C CA . MET A 1 83 ? 3.837 -12.473 4.531 1.00 97.75 83 MET A CA 1
ATOM 682 C C . MET A 1 83 ? 5.055 -11.889 3.817 1.00 97.75 83 MET A C 1
ATOM 684 O O . MET A 1 83 ? 5.707 -12.611 3.066 1.00 97.75 83 MET A O 1
ATOM 688 N N . LEU A 1 84 ? 5.395 -10.622 4.067 1.00 97.44 84 LEU A N 1
ATOM 689 C CA . LEU A 1 84 ? 6.579 -9.979 3.495 1.00 97.44 84 LEU A CA 1
ATOM 690 C C . LEU A 1 84 ? 7.858 -10.721 3.880 1.00 97.44 84 LEU A C 1
ATOM 692 O O . LEU A 1 84 ? 8.713 -10.916 3.025 1.00 97.44 84 LEU A O 1
ATOM 696 N N . LEU A 1 85 ? 7.972 -11.195 5.122 1.00 97.94 85 LEU A N 1
ATOM 697 C CA . LEU A 1 85 ? 9.117 -11.989 5.564 1.00 97.94 85 LEU A CA 1
ATOM 698 C C . LEU A 1 85 ? 9.230 -13.314 4.796 1.00 97.94 85 LEU A C 1
ATOM 700 O O . LEU A 1 85 ? 10.306 -13.658 4.308 1.00 97.94 85 LEU A O 1
ATOM 704 N N . ILE A 1 86 ? 8.124 -14.047 4.651 1.00 98.00 86 ILE A N 1
ATOM 705 C CA . ILE A 1 86 ? 8.096 -15.314 3.904 1.00 98.00 86 ILE A CA 1
ATOM 706 C C . ILE A 1 86 ? 8.421 -15.072 2.426 1.00 98.00 86 ILE A C 1
ATOM 708 O O . ILE A 1 86 ? 9.231 -15.796 1.842 1.00 98.00 86 ILE A O 1
ATOM 712 N N . LEU A 1 87 ? 7.825 -14.039 1.825 1.00 97.06 87 LEU A N 1
ATOM 713 C CA . LEU A 1 87 ? 8.079 -13.647 0.440 1.00 97.06 87 LEU A CA 1
ATOM 714 C C . LEU A 1 87 ? 9.520 -13.180 0.236 1.00 97.06 87 LEU A C 1
ATOM 716 O O . LEU A 1 87 ? 10.098 -13.496 -0.797 1.00 97.06 87 LEU A O 1
ATOM 720 N N . LEU A 1 88 ? 10.124 -12.502 1.213 1.00 97.12 88 LEU A N 1
ATOM 721 C CA . LEU A 1 88 ? 11.529 -12.110 1.176 1.00 97.12 88 LEU A CA 1
ATOM 722 C C . LEU A 1 88 ? 12.432 -13.345 1.170 1.00 97.12 88 LEU A C 1
ATOM 724 O O . LEU A 1 88 ? 13.252 -13.480 0.267 1.00 97.12 88 LEU A O 1
ATOM 728 N N . ILE A 1 89 ? 12.247 -14.273 2.118 1.00 97.69 89 ILE A N 1
ATOM 729 C CA . ILE A 1 89 ? 13.028 -15.522 2.192 1.00 97.69 89 ILE A CA 1
ATOM 730 C C . ILE A 1 89 ? 12.874 -16.321 0.892 1.00 97.69 89 ILE A C 1
ATOM 732 O O . ILE A 1 89 ? 13.856 -16.791 0.312 1.00 97.69 89 ILE A O 1
ATOM 736 N N . ARG A 1 90 ? 11.645 -16.458 0.386 1.00 96.81 90 ARG A N 1
ATOM 737 C CA . ARG A 1 90 ? 11.407 -17.155 -0.879 1.00 96.81 90 ARG A CA 1
ATOM 738 C C . ARG A 1 90 ? 12.023 -16.410 -2.065 1.00 96.81 90 ARG A C 1
ATOM 740 O O . ARG A 1 90 ? 12.611 -17.045 -2.931 1.00 96.81 90 ARG A O 1
ATOM 747 N N . GLY A 1 91 ? 11.921 -15.086 -2.091 1.00 96.31 91 GLY A N 1
ATOM 748 C CA . GLY A 1 91 ? 12.455 -14.232 -3.146 1.00 96.31 91 GLY A CA 1
ATOM 749 C C . GLY A 1 91 ? 13.973 -14.324 -3.255 1.00 96.31 91 GLY A C 1
ATOM 750 O O . GLY A 1 91 ? 14.484 -14.524 -4.351 1.00 96.31 91 GLY A O 1
ATOM 751 N N . VAL A 1 92 ? 14.698 -14.270 -2.132 1.00 96.56 92 VAL A N 1
ATOM 752 C CA . VAL A 1 92 ? 16.172 -14.356 -2.134 1.00 96.56 92 VAL A CA 1
ATOM 753 C C . VAL A 1 92 ? 16.699 -15.768 -2.401 1.00 96.56 92 VAL A C 1
ATOM 755 O O . VAL A 1 92 ? 17.842 -15.917 -2.819 1.00 96.56 92 VAL A O 1
ATOM 758 N N . THR A 1 93 ? 15.882 -16.807 -2.189 1.00 95.12 93 THR A N 1
ATOM 759 C CA . THR A 1 93 ? 16.249 -18.204 -2.494 1.00 95.12 93 THR A CA 1
ATOM 760 C C . THR A 1 93 ? 15.998 -18.595 -3.953 1.00 95.12 93 THR A C 1
ATOM 762 O O . THR A 1 93 ? 16.416 -19.677 -4.369 1.00 95.12 93 THR A O 1
ATOM 765 N N . LEU A 1 94 ? 15.333 -17.749 -4.751 1.00 95.94 94 LEU A N 1
ATOM 766 C CA . LEU A 1 94 ? 15.127 -17.996 -6.179 1.00 95.94 94 LEU A CA 1
ATOM 767 C C . LEU A 1 94 ? 16.407 -17.710 -6.990 1.00 95.94 94 LEU A C 1
ATOM 769 O O . LEU A 1 94 ? 17.101 -16.720 -6.734 1.00 95.94 94 LEU A O 1
ATOM 773 N N . PRO A 1 95 ? 16.718 -18.527 -8.015 1.00 94.31 95 PRO A N 1
ATOM 774 C CA . PRO A 1 95 ? 17.840 -18.241 -8.902 1.00 94.31 95 PRO A CA 1
ATOM 775 C C . PRO A 1 95 ? 17.601 -16.917 -9.643 1.00 94.31 95 PRO A C 1
ATOM 777 O O . PRO A 1 95 ? 16.510 -16.669 -10.150 1.00 94.31 95 PRO A O 1
ATOM 780 N N . GLY A 1 96 ? 18.623 -16.060 -9.703 1.00 92.94 96 GLY A N 1
ATOM 781 C CA . GLY A 1 96 ? 18.536 -14.741 -10.345 1.00 92.94 96 GLY A CA 1
ATOM 782 C C . GLY A 1 96 ? 18.086 -13.591 -9.433 1.00 92.94 96 GLY A C 1
ATOM 783 O O . GLY A 1 96 ? 18.086 -12.447 -9.882 1.00 92.94 96 GLY A O 1
ATOM 784 N N . ALA A 1 97 ? 17.793 -13.837 -8.148 1.00 94.88 97 ALA A N 1
ATOM 785 C CA . ALA A 1 97 ? 17.370 -12.793 -7.202 1.00 94.88 97 ALA A CA 1
ATOM 786 C C . ALA A 1 97 ? 18.342 -11.598 -7.116 1.00 94.88 97 ALA A C 1
ATOM 788 O O . ALA A 1 97 ? 17.915 -10.445 -7.039 1.00 94.88 97 ALA A O 1
ATOM 789 N N . LEU A 1 98 ? 19.652 -11.861 -7.193 1.00 94.38 98 LEU A N 1
ATOM 790 C CA . LEU A 1 98 ? 20.692 -10.831 -7.104 1.00 94.38 98 LEU A CA 1
ATOM 791 C C . LEU A 1 98 ? 20.573 -9.761 -8.204 1.00 94.38 98 LEU A C 1
ATOM 793 O O . LEU A 1 98 ? 20.824 -8.590 -7.939 1.00 94.38 98 LEU A O 1
ATOM 797 N N . GLN A 1 99 ? 20.148 -10.140 -9.413 1.00 95.38 99 GLN A N 1
ATOM 798 C CA . GLN A 1 99 ? 19.994 -9.207 -10.536 1.00 95.38 99 GLN A CA 1
ATOM 799 C C . GLN A 1 99 ? 18.877 -8.192 -10.264 1.00 95.38 99 GLN A C 1
ATOM 801 O O . GLN A 1 99 ? 19.052 -7.000 -10.507 1.00 95.38 99 GLN A O 1
ATOM 806 N N . GLY A 1 100 ? 17.756 -8.652 -9.699 1.00 94.00 100 GLY A N 1
ATOM 807 C CA . GLY A 1 100 ? 16.651 -7.780 -9.296 1.00 94.00 100 GLY A CA 1
ATOM 808 C C . GLY A 1 100 ? 17.034 -6.842 -8.151 1.00 94.00 100 GLY A C 1
ATOM 809 O O . GLY A 1 100 ? 16.717 -5.656 -8.196 1.00 94.00 100 GLY A O 1
ATOM 810 N N . ILE A 1 101 ? 17.776 -7.346 -7.158 1.00 95.62 101 ILE A N 1
ATOM 811 C CA . ILE A 1 101 ? 18.276 -6.531 -6.038 1.00 95.62 101 ILE A CA 1
ATOM 812 C C . ILE A 1 101 ? 19.229 -5.444 -6.545 1.00 95.62 101 ILE A C 1
ATOM 814 O O . ILE A 1 101 ? 19.098 -4.286 -6.155 1.00 95.62 101 ILE A O 1
ATOM 818 N N . GLN A 1 102 ? 20.160 -5.796 -7.436 1.00 95.44 102 GLN A N 1
ATOM 819 C CA . GLN A 1 102 ? 21.082 -4.831 -8.026 1.00 95.44 102 GLN A CA 1
ATOM 820 C C . GLN A 1 102 ? 20.334 -3.776 -8.845 1.00 95.44 102 GLN A C 1
ATOM 822 O O . GLN A 1 102 ? 20.618 -2.595 -8.692 1.00 95.44 102 GLN A O 1
ATOM 827 N N . PHE A 1 103 ? 19.358 -4.174 -9.663 1.00 94.50 103 PHE A N 1
ATOM 828 C CA . PHE A 1 103 ? 18.538 -3.230 -10.424 1.00 94.50 103 PHE A CA 1
ATOM 829 C C . PHE A 1 103 ? 17.778 -2.248 -9.518 1.00 94.50 103 PHE A C 1
ATOM 831 O O . PHE A 1 103 ? 17.715 -1.063 -9.825 1.00 94.50 103 PHE A O 1
ATOM 838 N N . TYR A 1 104 ? 17.234 -2.720 -8.394 1.00 94.94 104 TYR A N 1
ATOM 839 C CA . TYR A 1 104 ? 16.495 -1.877 -7.452 1.00 94.94 104 TYR A CA 1
ATOM 840 C C . TYR A 1 104 ? 17.395 -0.909 -6.667 1.00 94.94 104 TYR A C 1
ATOM 842 O O . TYR A 1 104 ? 17.006 0.230 -6.423 1.00 94.94 104 TYR A O 1
ATOM 850 N N . LEU A 1 105 ? 18.582 -1.359 -6.245 1.00 95.56 105 LEU A N 1
ATOM 851 C CA . LEU A 1 105 ? 19.455 -0.592 -5.348 1.00 95.56 105 LEU A CA 1
ATOM 852 C C . LEU A 1 105 ? 20.516 0.250 -6.063 1.00 95.56 105 LEU A C 1
ATOM 854 O O . LEU A 1 105 ? 21.098 1.124 -5.422 1.00 95.56 105 LEU A O 1
ATOM 858 N N . TYR A 1 106 ? 20.820 -0.013 -7.338 1.00 95.19 106 TYR A N 1
ATOM 859 C CA . TYR A 1 106 ? 21.870 0.718 -8.046 1.00 95.19 106 TYR A CA 1
ATOM 860 C C . TYR A 1 106 ? 21.445 2.180 -8.278 1.00 95.19 106 TYR A C 1
ATOM 862 O O . TYR A 1 106 ? 20.475 2.426 -8.997 1.00 95.19 106 TYR A O 1
ATOM 870 N N . PRO A 1 107 ? 22.143 3.166 -7.686 1.00 93.12 107 PRO A N 1
ATOM 871 C CA . PRO A 1 107 ? 21.690 4.547 -7.720 1.00 93.12 107 PRO A CA 1
ATOM 872 C C . PRO A 1 107 ? 22.097 5.238 -9.024 1.00 93.12 107 PRO A C 1
ATOM 874 O O . PRO A 1 107 ? 23.274 5.278 -9.381 1.00 93.12 107 PRO A O 1
ATOM 877 N N . ASP A 1 108 ? 21.136 5.878 -9.689 1.00 93.25 108 ASP A N 1
ATOM 878 C CA . ASP A 1 108 ? 21.408 6.834 -10.763 1.00 93.25 108 ASP A CA 1
ATOM 879 C C . ASP A 1 108 ? 21.354 8.268 -10.217 1.00 93.25 108 ASP A C 1
ATOM 881 O O . ASP A 1 108 ? 20.292 8.879 -10.079 1.00 93.25 108 ASP A O 1
ATOM 885 N N . LEU A 1 109 ? 22.528 8.824 -9.907 1.00 92.00 109 LEU A N 1
ATOM 886 C CA . LEU A 1 109 ? 22.663 10.170 -9.340 1.00 92.00 109 LEU A CA 1
ATOM 887 C C . LEU A 1 109 ? 22.211 11.281 -10.298 1.00 92.00 109 LEU A C 1
ATOM 889 O O . LEU A 1 109 ? 21.927 12.393 -9.849 1.00 92.00 109 LEU A O 1
ATOM 893 N N . SER A 1 110 ? 22.121 11.013 -11.605 1.00 94.00 110 SER A N 1
ATOM 894 C CA . SER A 1 110 ? 21.641 12.007 -12.570 1.00 94.00 110 SER A CA 1
ATOM 895 C C . SER A 1 110 ? 20.166 12.358 -12.340 1.00 94.00 1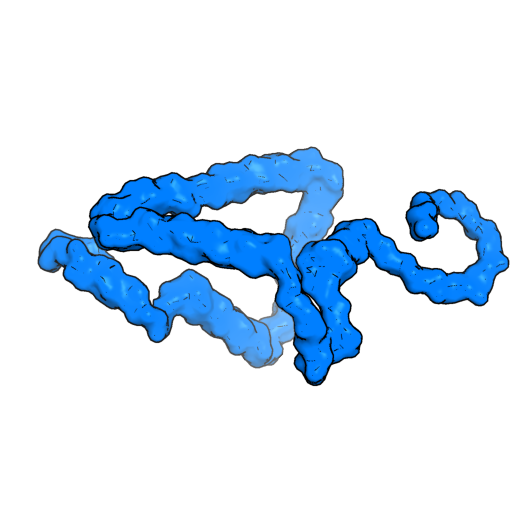10 SER A C 1
ATOM 897 O O . SER A 1 110 ? 19.773 13.513 -12.521 1.00 94.00 110 SER A O 1
ATOM 899 N N . ARG A 1 111 ? 19.375 11.401 -11.833 1.00 92.00 111 ARG A N 1
ATOM 900 C CA . ARG A 1 111 ? 17.944 11.555 -11.528 1.00 92.00 111 ARG A CA 1
ATOM 901 C C . ARG A 1 111 ? 17.671 12.538 -10.394 1.00 92.00 111 ARG A C 1
ATOM 903 O O . ARG A 1 111 ? 16.607 13.137 -10.373 1.00 92.00 111 ARG A O 1
ATOM 910 N N . LEU A 1 112 ? 18.629 12.783 -9.498 1.00 93.06 112 LEU A N 1
ATOM 911 C CA . LEU A 1 112 ? 18.456 13.746 -8.400 1.00 93.06 112 LEU A CA 1
ATOM 912 C C . LEU A 1 112 ? 18.318 15.198 -8.880 1.00 93.06 112 LEU A C 1
ATOM 914 O O . LEU A 1 112 ? 17.792 16.035 -8.148 1.00 93.06 112 LEU A O 1
ATOM 918 N N . LYS A 1 113 ? 18.784 15.508 -10.097 1.00 94.62 113 LYS A N 1
ATOM 919 C CA . LYS A 1 113 ? 18.618 16.832 -10.717 1.00 94.62 113 LYS A CA 1
ATOM 920 C C . LYS A 1 113 ? 17.217 17.044 -11.296 1.00 94.62 113 LYS A C 1
ATOM 922 O O . LYS A 1 113 ? 16.856 18.177 -11.600 1.00 94.62 113 LYS A O 1
ATOM 927 N N . ASP A 1 114 ? 16.453 15.971 -11.482 1.00 96.06 114 ASP A N 1
ATOM 928 C CA . ASP A 1 114 ? 15.093 16.031 -11.998 1.00 96.06 114 ASP A CA 1
ATOM 929 C C . ASP A 1 114 ? 14.125 16.425 -10.875 1.00 96.06 114 ASP A C 1
ATOM 931 O O . ASP A 1 114 ? 13.973 15.722 -9.877 1.00 96.06 114 ASP A O 1
ATOM 935 N N . HIS A 1 115 ? 13.453 17.563 -11.041 1.00 94.31 115 HIS A N 1
ATOM 936 C CA . HIS A 1 115 ? 12.476 18.068 -10.079 1.00 94.31 115 HIS A CA 1
ATOM 937 C C . HIS A 1 115 ? 11.272 17.127 -9.911 1.00 94.31 115 HIS A C 1
ATOM 939 O O . HIS A 1 115 ? 10.692 17.086 -8.826 1.00 94.31 115 HIS A O 1
ATOM 945 N N . GLN A 1 116 ? 10.919 16.342 -10.936 1.00 95.31 116 GLN A N 1
ATOM 946 C CA . GLN A 1 116 ? 9.812 15.381 -10.865 1.00 95.31 116 GLN A CA 1
ATOM 947 C C . GLN A 1 116 ? 10.060 14.323 -9.784 1.00 95.31 116 GLN A C 1
ATOM 949 O O . GLN A 1 116 ? 9.160 14.023 -9.009 1.00 95.31 116 GLN A O 1
ATOM 954 N N . VAL A 1 117 ? 11.307 13.857 -9.628 1.00 95.62 117 VAL A N 1
ATOM 955 C CA . VAL A 1 117 ? 11.679 12.859 -8.606 1.00 95.62 117 VAL A CA 1
ATOM 956 C C . VAL A 1 117 ? 11.385 13.365 -7.191 1.00 95.62 117 VAL A C 1
ATOM 958 O O . VAL A 1 117 ? 10.936 12.603 -6.337 1.00 95.62 117 VAL A O 1
ATOM 961 N N . TRP A 1 118 ? 11.591 14.658 -6.938 1.00 96.69 118 TRP A N 1
ATOM 962 C CA . TRP A 1 118 ? 11.302 15.269 -5.640 1.00 96.69 118 TRP A CA 1
ATOM 963 C C . TRP A 1 118 ? 9.805 15.467 -5.404 1.00 96.69 118 TRP A C 1
ATOM 965 O O . TRP A 1 118 ? 9.339 15.288 -4.278 1.00 96.69 118 TRP A O 1
ATOM 975 N N . MET A 1 119 ? 9.045 15.803 -6.451 1.00 96.50 119 MET A N 1
ATOM 976 C CA . MET A 1 119 ? 7.585 15.896 -6.359 1.00 96.50 119 MET A CA 1
ATOM 977 C C . MET A 1 119 ? 6.956 14.529 -6.086 1.00 96.50 119 MET A C 1
ATOM 979 O O . MET A 1 119 ? 6.103 14.419 -5.202 1.00 96.50 119 MET A O 1
ATOM 983 N N . ASP A 1 120 ? 7.421 13.487 -6.772 1.00 96.12 120 ASP A N 1
ATOM 984 C CA . ASP A 1 120 ? 6.971 12.111 -6.566 1.00 96.12 120 ASP A CA 1
ATOM 985 C C . ASP A 1 120 ? 7.320 11.622 -5.158 1.00 96.12 120 ASP A C 1
ATOM 987 O O . ASP A 1 120 ? 6.454 11.105 -4.453 1.00 96.12 120 ASP A O 1
ATOM 991 N N . ALA A 1 121 ? 8.554 11.858 -4.697 1.00 96.12 121 ALA A N 1
ATOM 992 C CA . ALA A 1 121 ? 8.985 11.489 -3.348 1.00 96.12 121 ALA A CA 1
ATOM 993 C C . ALA A 1 121 ? 8.172 12.211 -2.260 1.00 96.12 121 ALA A C 1
ATOM 995 O O . ALA A 1 121 ? 7.717 11.586 -1.299 1.00 96.12 121 ALA A O 1
ATOM 996 N N . GLY A 1 122 ? 7.942 13.519 -2.416 1.00 95.94 122 GLY A N 1
ATOM 997 C CA . GLY A 1 122 ? 7.109 14.295 -1.496 1.00 95.94 122 GLY A CA 1
A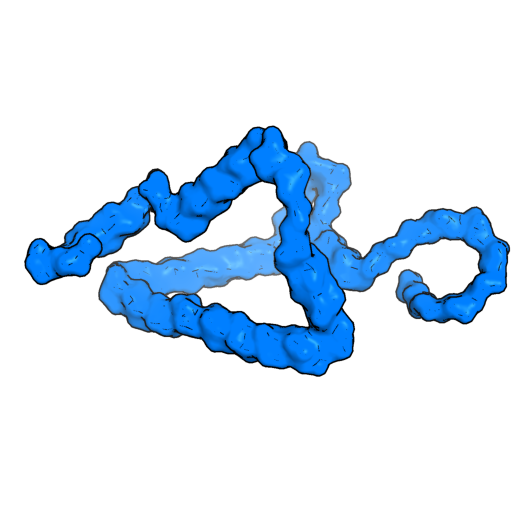TOM 998 C C . GLY A 1 122 ? 5.676 13.765 -1.451 1.00 95.94 122 GLY A C 1
ATOM 999 O O . GLY A 1 122 ? 5.136 13.503 -0.374 1.00 95.94 122 GLY A O 1
ATOM 1000 N N . THR A 1 123 ? 5.089 13.521 -2.621 1.00 95.00 123 THR A N 1
ATOM 1001 C CA . THR A 1 123 ? 3.742 12.955 -2.765 1.00 95.00 123 THR A CA 1
ATOM 1002 C C . THR A 1 123 ? 3.648 11.569 -2.124 1.00 95.00 123 THR A C 1
ATOM 1004 O O . THR A 1 123 ? 2.711 11.297 -1.369 1.00 95.00 123 THR A O 1
ATOM 1007 N N . GLN A 1 124 ? 4.651 10.714 -2.331 1.00 96.25 124 GLN A N 1
ATOM 1008 C CA . GLN A 1 124 ? 4.727 9.387 -1.729 1.00 96.25 124 GLN A CA 1
ATOM 1009 C C . GLN A 1 124 ? 4.730 9.456 -0.199 1.00 96.25 124 GLN A C 1
ATOM 1011 O O . GLN A 1 124 ? 3.984 8.708 0.433 1.00 96.25 124 GLN A O 1
ATOM 1016 N N . ILE A 1 125 ? 5.517 10.348 0.414 1.00 95.81 125 ILE A N 1
ATOM 1017 C CA . ILE A 1 125 ? 5.568 10.501 1.879 1.00 95.81 125 ILE A CA 1
ATOM 1018 C C . ILE A 1 125 ? 4.215 10.987 2.417 1.00 95.81 125 ILE A C 1
ATOM 1020 O O . ILE A 1 125 ? 3.696 10.411 3.376 1.00 95.81 125 ILE A O 1
ATOM 1024 N N . LEU A 1 126 ? 3.610 11.997 1.783 1.00 94.44 126 LEU A N 1
ATOM 1025 C CA . LEU A 1 126 ? 2.309 12.538 2.195 1.00 94.44 126 LEU A CA 1
ATOM 1026 C C . LEU A 1 126 ? 1.208 11.467 2.174 1.00 94.44 126 LEU A C 1
ATOM 1028 O O . LEU A 1 126 ? 0.452 11.351 3.145 1.00 94.44 126 LEU A O 1
ATOM 1032 N N . PHE A 1 127 ? 1.144 10.657 1.111 1.00 92.31 127 PHE A N 1
ATOM 1033 C CA . PHE A 1 127 ? 0.183 9.555 1.010 1.00 92.31 127 PHE A CA 1
ATOM 1034 C C . PHE A 1 127 ? 0.511 8.392 1.951 1.00 92.31 127 PHE A C 1
ATOM 1036 O O . PHE A 1 127 ? -0.405 7.832 2.547 1.00 92.31 127 PHE A O 1
ATOM 1043 N N . SER A 1 128 ? 1.792 8.060 2.143 1.00 95.00 128 SER A N 1
ATOM 1044 C CA . SER A 1 128 ? 2.210 6.948 3.012 1.00 95.00 128 SER A CA 1
ATOM 1045 C C . SER A 1 128 ? 1.866 7.193 4.484 1.00 95.00 128 SER A C 1
ATOM 1047 O O . SER A 1 128 ? 1.430 6.273 5.170 1.00 95.00 128 SER A O 1
ATOM 1049 N N . TYR A 1 129 ? 2.024 8.430 4.971 1.00 92.06 129 TYR A N 1
ATOM 1050 C CA . TYR A 1 129 ? 1.708 8.804 6.359 1.00 92.06 129 TYR A CA 1
ATOM 1051 C C . TYR A 1 129 ? 0.274 9.323 6.559 1.00 92.06 129 TYR A C 1
ATOM 1053 O O . TYR A 1 129 ? -0.141 9.558 7.697 1.00 92.06 129 TYR A O 1
ATOM 1061 N N . ALA A 1 130 ? -0.483 9.518 5.473 1.00 92.88 130 ALA A N 1
ATOM 1062 C CA . ALA A 1 130 ? -1.850 10.046 5.482 1.00 92.88 130 ALA A CA 1
ATOM 1063 C C . ALA A 1 130 ? -2.013 11.371 6.268 1.00 92.88 130 ALA A C 1
ATOM 1065 O O . ALA A 1 130 ? -3.027 11.588 6.939 1.00 92.88 130 ALA A O 1
ATOM 1066 N N . LEU A 1 131 ? -1.023 12.273 6.188 1.00 89.69 131 LEU A N 1
ATOM 1067 C CA . LEU A 1 131 ? -0.910 13.464 7.050 1.00 89.69 131 LEU A CA 1
ATOM 1068 C C . LEU A 1 131 ? -2.115 14.420 6.971 1.00 89.69 131 LEU A C 1
ATOM 1070 O O . LEU A 1 131 ? -2.469 15.041 7.969 1.00 89.69 131 LEU A O 1
ATOM 1074 N N . CYS A 1 132 ? -2.781 14.508 5.819 1.00 88.19 132 CYS A N 1
ATOM 1075 C CA . CYS A 1 132 ? -3.878 15.456 5.584 1.00 88.19 132 CYS A CA 1
ATOM 1076 C C . CYS A 1 132 ? -5.287 14.841 5.696 1.00 88.19 132 CYS A C 1
ATOM 1078 O O . CYS A 1 132 ? -6.266 15.522 5.413 1.00 88.19 132 CYS A O 1
ATOM 1080 N N . ASN A 1 133 ? -5.417 13.572 6.103 1.00 89.50 133 ASN A N 1
ATOM 1081 C CA . ASN A 1 133 ? -6.712 12.871 6.144 1.00 89.50 133 ASN A CA 1
ATOM 1082 C C . ASN A 1 133 ? -7.437 12.985 7.506 1.00 89.50 133 ASN A C 1
ATOM 1084 O O . ASN A 1 133 ? -8.532 12.467 7.693 1.00 89.50 133 ASN A O 1
ATOM 1088 N N . GLY A 1 134 ? -6.816 13.594 8.522 1.00 90.56 134 GLY A N 1
ATOM 1089 C CA . GLY A 1 134 ? -7.404 13.728 9.866 1.00 90.56 134 GLY A CA 1
ATOM 1090 C C . GLY A 1 134 ? -7.525 12.419 10.666 1.00 90.56 134 GLY A C 1
ATOM 1091 O O . GLY A 1 134 ? -7.824 12.463 11.859 1.00 90.56 134 GLY A O 1
ATOM 1092 N N . CYS A 1 135 ? -7.234 11.255 10.071 1.00 90.06 135 CYS A N 1
ATOM 1093 C CA . CYS A 1 135 ? -7.277 9.958 10.752 1.00 90.06 135 CYS A CA 1
ATOM 1094 C C . CYS A 1 135 ? -6.354 9.912 11.974 1.00 90.06 135 CYS A C 1
ATOM 1096 O O . CYS A 1 135 ? -6.767 9.451 13.034 1.00 90.06 135 CYS A O 1
ATOM 1098 N N . ASN A 1 136 ? -5.130 10.434 11.852 1.00 89.50 136 ASN A N 1
ATOM 1099 C CA . ASN A 1 136 ? -4.169 10.461 12.957 1.00 89.50 136 ASN A CA 1
ATOM 1100 C C . ASN A 1 136 ? -4.652 11.359 14.105 1.00 89.50 136 ASN A C 1
ATOM 1102 O O . ASN A 1 136 ? -4.541 10.981 15.268 1.00 89.50 136 ASN A O 1
ATOM 1106 N N . THR A 1 137 ? -5.268 12.503 13.791 1.00 91.94 137 THR A N 1
ATOM 1107 C CA . THR A 1 137 ? -5.895 13.385 14.786 1.00 91.94 137 THR A CA 1
ATOM 1108 C C . THR A 1 137 ? -7.057 12.687 15.492 1.00 91.94 137 THR A C 1
ATOM 1110 O O . THR A 1 137 ? -7.144 12.721 16.719 1.00 91.94 137 THR A O 1
ATOM 1113 N N . ALA A 1 138 ? -7.921 11.998 14.741 1.00 91.31 138 ALA A N 1
ATOM 1114 C CA . ALA A 1 138 ? -9.032 11.239 15.307 1.00 91.31 138 ALA A CA 1
ATOM 1115 C C . ALA A 1 138 ? -8.537 10.104 16.219 1.00 91.31 138 ALA A C 1
ATOM 1117 O O . ALA A 1 138 ? -9.033 9.956 17.333 1.00 91.31 138 ALA A O 1
ATOM 1118 N N . LEU A 1 139 ? -7.520 9.345 15.802 1.00 88.88 139 LEU A N 1
ATOM 1119 C CA . LEU A 1 139 ? -6.914 8.289 16.619 1.00 88.88 139 LEU A CA 1
ATOM 1120 C C . LEU A 1 139 ? -6.244 8.853 17.879 1.00 88.88 139 LEU A C 1
ATOM 1122 O O . LEU A 1 139 ? -6.441 8.312 18.967 1.00 88.88 139 LEU A O 1
ATOM 1126 N N . GLY A 1 140 ? -5.524 9.969 17.751 1.00 89.56 140 GLY A N 1
ATOM 1127 C CA . GLY A 1 140 ? -4.919 10.684 18.874 1.00 89.56 140 GLY A CA 1
ATOM 1128 C C . GLY A 1 140 ? -5.946 11.182 19.894 1.00 89.56 140 GLY A C 1
ATOM 1129 O O . GLY A 1 140 ? -5.673 11.153 21.090 1.00 89.56 140 GLY A O 1
ATOM 1130 N N . SER A 1 141 ? -7.157 11.550 19.460 1.00 90.88 141 SER A N 1
ATOM 1131 C CA . SER A 1 141 ? -8.226 12.004 20.366 1.00 90.88 141 SER A CA 1
ATOM 1132 C C . SER A 1 141 ? -8.715 10.925 21.346 1.00 90.88 141 SER A C 1
ATOM 1134 O O . SER A 1 141 ? -9.251 11.250 22.403 1.00 90.88 141 SER A O 1
ATOM 1136 N N . TYR A 1 142 ? -8.496 9.642 21.034 1.00 88.19 142 TYR A N 1
ATOM 1137 C CA . TYR A 1 142 ? -8.822 8.520 21.923 1.00 88.19 142 TYR A CA 1
ATOM 1138 C C . TYR A 1 142 ? -7.708 8.187 22.926 1.00 88.19 142 TYR A C 1
ATOM 1140 O O . TYR A 1 142 ? -7.840 7.238 23.705 1.00 88.19 142 TYR A O 1
ATOM 1148 N N . ASN A 1 143 ? -6.602 8.928 22.900 1.00 89.44 143 ASN A N 1
ATOM 1149 C CA . ASN A 1 143 ? -5.455 8.676 23.751 1.00 89.44 143 ASN A CA 1
ATOM 1150 C C . ASN A 1 143 ? -5.662 9.203 25.182 1.00 89.44 143 ASN A C 1
ATOM 1152 O O . ASN A 1 143 ? -6.474 10.094 25.431 1.00 89.44 143 ASN A O 1
ATOM 1156 N N . LYS A 1 144 ? -4.916 8.663 26.153 1.00 89.56 144 LYS A N 1
ATOM 1157 C CA . LYS A 1 144 ? -4.923 9.210 27.522 1.00 89.56 144 LYS A CA 1
ATOM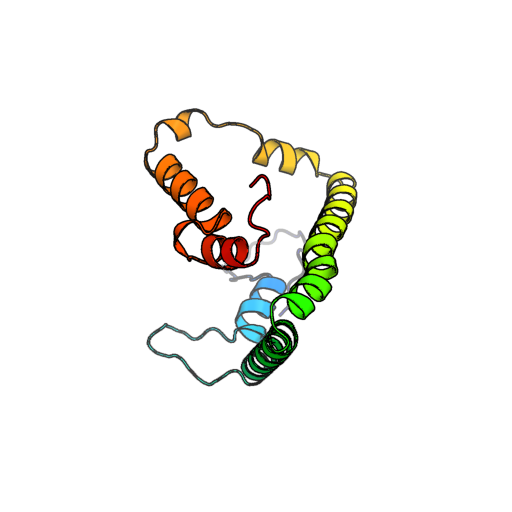 1158 C C . LYS A 1 144 ? -4.250 10.583 27.534 1.00 89.56 144 LYS A C 1
ATOM 1160 O O . LYS A 1 144 ? -3.274 10.785 26.824 1.00 89.56 144 LYS A O 1
ATOM 1165 N N . TYR A 1 145 ? -4.716 11.475 28.412 1.00 85.62 145 TYR A N 1
ATOM 1166 C CA . TYR A 1 145 ? -4.168 12.831 28.545 1.00 85.62 145 TYR A CA 1
ATOM 1167 C C . TYR A 1 145 ? -2.661 12.843 28.842 1.00 85.62 145 TYR A C 1
ATOM 1169 O O . TYR A 1 145 ? -1.923 13.640 28.282 1.00 85.62 145 TYR A O 1
ATOM 1177 N N . ASN A 1 146 ? -2.199 11.923 29.692 1.00 89.81 146 ASN A N 1
ATOM 1178 C CA . ASN A 1 146 ? -0.783 11.761 30.011 1.00 89.81 146 ASN A CA 1
ATOM 1179 C C . ASN A 1 146 ? -0.162 10.599 29.216 1.00 89.81 146 ASN A C 1
ATOM 1181 O O . ASN A 1 146 ? 0.308 9.626 29.809 1.00 89.81 146 ASN A O 1
ATOM 1185 N N . ASN A 1 147 ? -0.245 10.648 27.885 1.00 90.62 147 ASN A N 1
ATOM 1186 C CA . ASN A 1 147 ? 0.498 9.741 27.010 1.00 90.62 147 ASN A CA 1
ATOM 1187 C C . ASN A 1 147 ? 1.588 10.516 26.255 1.00 90.62 147 ASN A C 1
ATOM 1189 O O . ASN A 1 147 ? 1.349 11.635 25.812 1.00 90.62 147 ASN A O 1
ATOM 1193 N N . ASN A 1 148 ? 2.766 9.913 26.106 1.00 88.75 148 ASN A N 1
ATOM 1194 C CA . ASN A 1 148 ? 3.858 10.471 25.316 1.00 88.75 148 ASN A CA 1
ATOM 1195 C C . ASN A 1 148 ? 3.650 10.057 23.853 1.00 88.75 148 ASN A C 1
ATOM 1197 O O . ASN A 1 148 ? 3.712 8.863 23.548 1.00 88.75 148 ASN A O 1
ATOM 1201 N N . CYS A 1 149 ? 3.302 11.020 23.002 1.00 78.38 149 CYS A N 1
ATOM 1202 C CA . CYS A 1 149 ? 2.924 10.810 21.605 1.00 78.38 149 CYS A CA 1
ATOM 1203 C C . CYS A 1 149 ? 4.037 11.197 20.634 1.00 78.38 149 CYS A C 1
ATOM 1205 O O . CYS A 1 149 ? 4.646 12.271 20.841 1.00 78.38 149 CYS A O 1
#

pLDDT: mean 87.42, std 13.66, range [40.91, 98.0]